Protein AF-A0A4P9W2S2-F1 (afdb_monomer)

Nearest PDB structures (foldseek):
  8b9d-assembly1_6  TM=9.351E-01  e=6.000E-03  Homo sapiens
  9caq-assembly1_6  TM=9.506E-01  e=4.242E-02  Homo sapiens

Foldseek 3Di:
DDDDDDDDDDDDDDDDDDDDDDDDDDDDDDPPPDPDPDPPPPCPPVPPPDDDDDPVVVVLVVVVVVLQQPDADPVPRHSVSVVVVVVCVVVVDDDDDDDLVSVCVVDVVSSVCCVVPVVD

Radius of gyration: 43.25 Å; Cα contacts (8 Å, |Δi|>4): 41; chains: 1; bounding box: 107×44×91 Å

InterPro domains:
  IPR012340 Nucleic acid-binding, OB-fold [SSF50249] (64-119)
  IPR027925 MCM, N-terminal domain [PF14551] (62-120)

Solvent-accessible surface area (backbone atoms only — not comparable to full-atom values): 8474 Å² total; per-residue (Å²): 140,90,84,83,92,79,89,88,88,80,88,79,90,87,91,76,90,82,83,90,78,86,83,88,77,91,80,78,94,74,87,77,75,71,80,72,80,74,81,92,80,83,70,89,79,74,64,79,76,78,78,84,73,60,70,64,60,55,47,52,51,54,53,51,52,50,46,46,68,66,43,58,37,87,89,79,73,40,42,49,56,53,53,50,60,57,51,24,74,80,68,76,52,92,76,86,87,79,62,65,68,61,43,40,75,73,35,57,66,61,40,52,48,48,69,76,51,70,89,116

Sequence (120 aa):
MLSAHSDQPADSDHLRTDGPIPTSDGARRASQAQPRPNPVALNLLDDPVEKVTDTTAEQVRADFEKFLESFVDEETGENYYIAQIKAMREQEVQTIYVDFAHLLAADDLLAETIMNEFYR

Organism: NCBI:txid388810

pLDDT: mean 77.07, std 20.75, range [38.53, 96.88]

Secondary structure (DSSP, 8-state):
---------------------PPP---------PPPPP---SSSS-S-------HHHHHHHHHHHHHHHH---TTT-S-HHHHHHHHHHHHT-------HHHHHHH-HHHHHHHHHSTT-

Mean predicted aligned error: 17.71 Å

Structure (mmCIF, N/CA/C/O backbone):
data_AF-A0A4P9W2S2-F1
#
_entry.id   AF-A0A4P9W2S2-F1
#
loop_
_atom_site.group_PDB
_atom_site.id
_atom_site.type_symbol
_atom_site.label_atom_id
_atom_site.label_alt_id
_atom_site.label_comp_id
_atom_site.label_asym_id
_atom_site.label_entity_id
_atom_site.label_seq_id
_atom_site.pdbx_PDB_ins_code
_atom_site.Cartn_x
_atom_site.Cartn_y
_atom_site.Cartn_z
_atom_site.occupancy
_atom_site.B_iso_or_equiv
_atom_site.auth_seq_id
_atom_site.auth_comp_id
_atom_site.auth_asym_id
_atom_site.auth_atom_id
_atom_site.pdbx_PDB_model_num
AT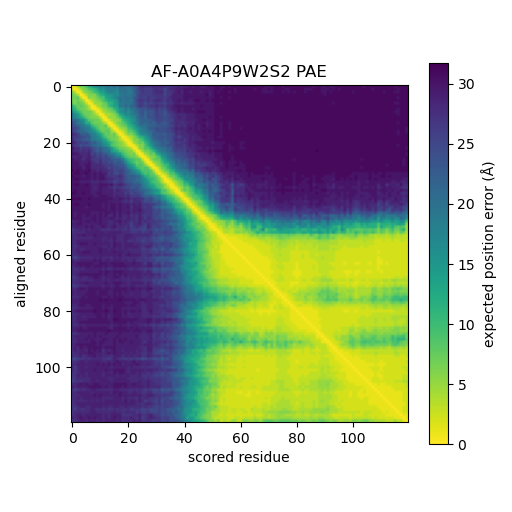OM 1 N N . MET A 1 1 ? 64.423 -36.218 -69.640 1.00 45.38 1 MET A N 1
ATOM 2 C CA . MET A 1 1 ? 65.657 -35.453 -69.928 1.00 45.38 1 MET A CA 1
ATOM 3 C C . MET A 1 1 ? 66.534 -35.492 -68.689 1.00 45.38 1 MET A C 1
ATOM 5 O O . MET A 1 1 ? 65.981 -35.387 -67.603 1.00 45.38 1 MET A O 1
ATOM 9 N N . LEU A 1 2 ? 67.845 -35.695 -68.844 1.00 43.19 2 LEU A N 1
ATOM 10 C CA . LEU A 1 2 ? 68.833 -35.609 -67.760 1.00 43.19 2 LEU A CA 1
ATOM 11 C C . LEU A 1 2 ? 69.579 -34.270 -67.852 1.00 43.19 2 LEU A C 1
ATOM 13 O O .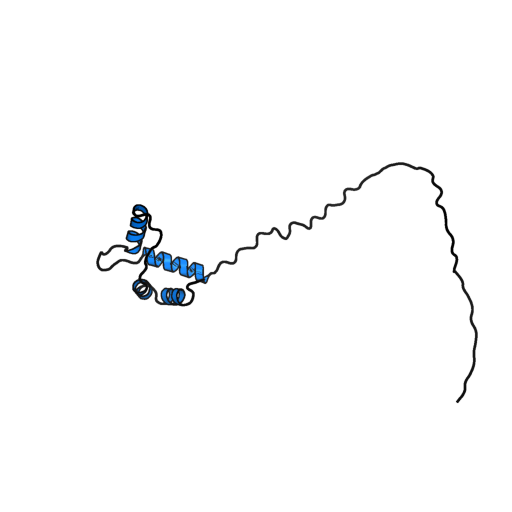 LEU A 1 2 ? 69.976 -33.913 -68.956 1.00 43.19 2 LEU A O 1
ATOM 17 N N . SER A 1 3 ? 69.815 -33.641 -66.696 1.00 45.81 3 SER A N 1
ATOM 18 C CA . SER A 1 3 ? 70.913 -32.715 -66.337 1.00 45.81 3 SER A CA 1
ATOM 19 C C . SER A 1 3 ? 70.890 -32.635 -64.795 1.00 45.81 3 SER A C 1
ATOM 21 O O . SER A 1 3 ? 69.819 -32.353 -64.269 1.00 45.81 3 SER A O 1
ATOM 23 N N . ALA A 1 4 ? 71.873 -32.982 -63.950 1.00 44.78 4 ALA A N 1
ATOM 24 C CA . ALA A 1 4 ? 73.332 -33.186 -64.008 1.00 44.78 4 ALA A CA 1
ATOM 25 C C . ALA A 1 4 ? 74.199 -31.942 -63.669 1.00 44.78 4 ALA A C 1
ATOM 27 O O . ALA A 1 4 ? 74.289 -31.043 -64.496 1.00 44.78 4 ALA A O 1
ATOM 28 N N . HIS A 1 5 ? 74.902 -32.023 -62.515 1.00 45.28 5 HIS A N 1
ATOM 29 C CA . HIS A 1 5 ? 76.087 -31.251 -62.037 1.00 45.28 5 HIS A CA 1
ATOM 30 C C . HIS A 1 5 ? 75.900 -29.734 -61.754 1.00 45.28 5 HIS A C 1
ATOM 32 O O . HIS A 1 5 ? 75.239 -29.051 -62.523 1.00 45.28 5 HIS A O 1
ATOM 38 N N . SER A 1 6 ? 76.394 -29.114 -60.666 1.00 47.28 6 SER A N 1
ATOM 39 C CA . SER A 1 6 ? 77.579 -29.316 -59.785 1.00 47.28 6 SER A CA 1
ATOM 40 C C . SER A 1 6 ? 77.279 -28.833 -58.333 1.00 47.28 6 SER A C 1
ATOM 42 O O . SER A 1 6 ? 76.292 -28.127 -58.146 1.00 47.28 6 SER A O 1
ATOM 44 N N . ASP A 1 7 ? 77.941 -29.261 -57.240 1.00 42.56 7 ASP A N 1
ATOM 45 C CA . ASP A 1 7 ? 79.354 -29.040 -56.806 1.00 42.56 7 ASP A CA 1
ATOM 46 C C . ASP A 1 7 ? 79.712 -27.528 -56.686 1.00 42.56 7 ASP A C 1
ATOM 48 O O . ASP A 1 7 ? 79.473 -26.795 -57.641 1.00 42.56 7 ASP A O 1
ATOM 52 N N . GLN A 1 8 ? 80.243 -26.945 -55.588 1.00 57.34 8 GLN A N 1
ATOM 53 C CA . GLN A 1 8 ? 80.950 -27.445 -54.380 1.00 57.34 8 GLN A CA 1
ATOM 54 C C . GLN A 1 8 ? 80.715 -26.557 -53.110 1.00 57.34 8 GLN A C 1
ATOM 56 O O . GLN A 1 8 ? 80.106 -25.493 -53.226 1.00 57.34 8 GLN A O 1
ATOM 61 N N . PRO A 1 9 ? 81.200 -26.958 -51.905 1.00 56.44 9 PRO A N 1
ATOM 62 C CA . PRO A 1 9 ? 81.017 -26.254 -50.619 1.00 56.44 9 PRO A CA 1
ATOM 63 C C . PRO A 1 9 ? 82.252 -25.452 -50.137 1.00 56.44 9 PRO A C 1
ATOM 65 O O . PRO A 1 9 ? 83.345 -25.634 -50.669 1.00 56.44 9 PRO A O 1
ATOM 68 N N . ALA A 1 10 ? 82.098 -24.669 -49.056 1.00 43.19 10 ALA A N 1
ATOM 69 C CA . ALA A 1 10 ? 83.162 -24.338 -48.089 1.00 43.19 10 ALA A CA 1
ATOM 70 C C . ALA A 1 10 ? 82.579 -23.809 -46.753 1.00 43.19 10 ALA A C 1
ATOM 72 O O . ALA A 1 10 ? 81.577 -23.102 -46.778 1.00 43.19 10 ALA A O 1
ATOM 73 N N . ASP A 1 11 ? 83.221 -24.214 -45.650 1.00 38.53 11 ASP A N 1
ATOM 74 C CA . ASP A 1 11 ? 83.431 -23.616 -44.304 1.00 38.53 11 ASP A CA 1
ATOM 75 C C . ASP A 1 11 ? 82.521 -22.462 -43.779 1.00 38.53 11 ASP A C 1
ATOM 77 O O . ASP A 1 11 ? 82.066 -21.598 -44.517 1.00 38.53 11 ASP A O 1
ATOM 81 N N . SER A 1 12 ? 82.222 -22.330 -42.478 1.00 49.00 12 SER A N 1
ATOM 82 C CA . SER A 1 12 ? 83.007 -22.695 -41.280 1.00 49.00 12 SER A CA 1
ATOM 83 C C . SER A 1 12 ? 82.069 -23.059 -40.107 1.00 49.00 12 SER A C 1
ATOM 85 O O . SER A 1 12 ? 80.999 -22.478 -39.956 1.00 49.00 12 SER A O 1
ATOM 87 N N . ASP A 1 13 ? 82.341 -24.126 -39.354 1.00 43.59 13 ASP A N 1
ATOM 88 C CA . ASP A 1 13 ? 83.044 -24.102 -38.053 1.00 43.59 13 ASP A CA 1
ATOM 89 C C . ASP A 1 13 ? 82.327 -23.311 -36.935 1.00 43.59 13 ASP A C 1
ATOM 91 O O . ASP A 1 13 ? 82.323 -22.084 -36.930 1.00 43.59 13 ASP A O 1
ATOM 95 N N . HIS A 1 14 ? 81.735 -24.042 -35.979 1.00 46.75 14 HIS A N 1
ATOM 96 C CA . HIS A 1 14 ? 82.038 -23.940 -34.538 1.00 46.75 14 HIS A CA 1
ATOM 9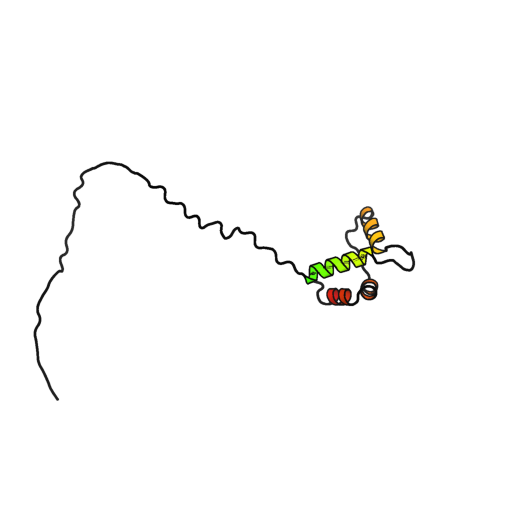7 C C . HIS A 1 14 ? 81.091 -24.821 -33.709 1.00 46.75 14 HIS A C 1
ATOM 99 O O . HIS A 1 14 ? 80.109 -24.365 -33.124 1.00 46.75 14 HIS A O 1
ATOM 105 N N . LEU A 1 15 ? 81.447 -26.104 -33.591 1.00 43.88 15 LEU A N 1
ATOM 106 C CA . LEU A 1 15 ? 81.012 -26.938 -32.472 1.00 43.88 15 LEU A CA 1
ATOM 107 C C . LEU A 1 15 ? 82.209 -27.121 -31.532 1.00 43.88 15 LEU A C 1
ATOM 109 O O . LEU A 1 15 ? 83.090 -27.940 -31.793 1.00 43.88 15 LEU A O 1
ATOM 113 N N . ARG A 1 16 ? 82.256 -26.354 -30.438 1.00 42.59 16 ARG A N 1
ATOM 114 C CA . ARG A 1 16 ? 83.152 -26.639 -29.310 1.00 42.59 16 ARG A CA 1
ATOM 115 C C . ARG A 1 16 ? 82.400 -26.596 -27.990 1.00 42.59 16 ARG A C 1
ATOM 117 O O . ARG A 1 16 ? 82.034 -25.543 -27.478 1.00 42.59 16 ARG A O 1
ATOM 124 N N . THR A 1 17 ? 82.193 -27.795 -27.467 1.00 51.00 17 THR A N 1
ATOM 125 C CA . THR A 1 17 ? 82.060 -28.075 -26.042 1.00 51.00 17 THR A CA 1
ATOM 126 C C . THR A 1 17 ? 83.296 -27.570 -25.300 1.00 51.00 17 THR A C 1
ATOM 128 O O . THR A 1 17 ? 84.397 -27.731 -25.817 1.00 51.00 17 THR A O 1
ATOM 131 N N . ASP A 1 18 ? 83.110 -26.971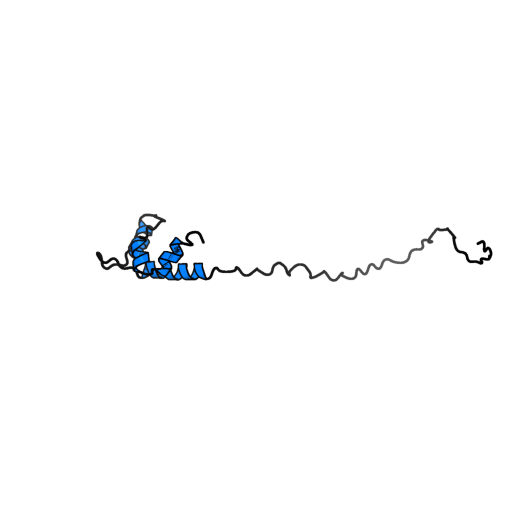 -24.122 1.00 39.81 18 ASP A N 1
ATOM 132 C CA . ASP A 1 18 ? 83.814 -27.309 -22.869 1.00 39.81 18 ASP A CA 1
ATOM 133 C C . ASP A 1 18 ? 83.598 -26.211 -21.807 1.00 39.81 18 ASP A C 1
ATOM 135 O O . ASP A 1 18 ? 83.878 -25.033 -22.019 1.00 39.81 18 ASP A O 1
ATOM 139 N N . GLY A 1 19 ? 83.114 -26.617 -20.632 1.00 46.03 19 GLY A N 1
ATOM 140 C CA . GLY A 1 19 ? 83.437 -25.961 -19.354 1.00 46.03 19 GLY A CA 1
ATOM 141 C C . GLY A 1 19 ? 84.364 -26.888 -18.546 1.00 46.03 19 GLY A C 1
ATOM 142 O O . GLY A 1 19 ? 84.739 -27.932 -19.080 1.00 46.03 19 GLY A O 1
ATOM 143 N N . PRO A 1 20 ? 84.680 -26.625 -17.257 1.00 48.94 20 PRO A N 1
ATOM 144 C CA . PRO A 1 20 ? 84.306 -25.506 -16.376 1.00 48.94 20 PRO A CA 1
ATOM 145 C C . PRO A 1 20 ? 85.586 -24.678 -16.019 1.00 48.94 20 PRO A C 1
ATOM 147 O O . PRO A 1 20 ? 86.503 -24.662 -16.829 1.00 48.94 20 PRO A O 1
ATOM 150 N N . ILE A 1 21 ? 85.798 -23.920 -14.928 1.00 49.94 21 ILE A N 1
ATOM 151 C CA . ILE A 1 21 ? 85.116 -23.634 -13.645 1.00 49.94 21 ILE A CA 1
ATOM 152 C C . ILE A 1 21 ? 85.342 -22.133 -13.324 1.00 49.94 21 ILE A C 1
ATOM 154 O O . ILE A 1 21 ? 86.452 -21.652 -13.557 1.00 49.94 21 ILE A O 1
ATOM 158 N N . PRO A 1 22 ? 84.381 -21.379 -12.749 1.00 50.72 22 PRO A N 1
ATOM 159 C CA . PRO A 1 22 ? 84.668 -20.050 -12.205 1.00 50.72 22 PRO A CA 1
ATOM 160 C C . PRO A 1 22 ? 85.505 -20.138 -10.916 1.00 50.72 22 PRO A C 1
ATOM 162 O O . PRO A 1 22 ? 85.072 -20.724 -9.923 1.00 50.72 22 PRO A O 1
ATOM 165 N N . THR A 1 23 ? 86.690 -19.525 -10.911 1.00 52.72 23 THR A N 1
ATOM 166 C CA . THR A 1 23 ? 87.540 -19.430 -9.715 1.00 52.72 23 THR A CA 1
ATOM 167 C C . THR A 1 23 ? 86.859 -18.594 -8.636 1.00 52.72 23 THR A C 1
ATOM 169 O O . THR A 1 23 ? 86.510 -17.434 -8.851 1.00 52.72 23 THR A O 1
ATOM 172 N N . SER A 1 24 ? 86.697 -19.178 -7.454 1.00 54.19 24 SER A N 1
ATOM 173 C CA . SER A 1 24 ? 86.221 -18.489 -6.261 1.00 54.19 24 SER A CA 1
ATOM 174 C C . SER A 1 24 ? 87.293 -17.553 -5.699 1.00 54.19 24 SER A C 1
ATOM 176 O O . SER A 1 24 ? 88.315 -18.037 -5.216 1.00 54.19 24 SER A O 1
ATOM 178 N N . ASP A 1 25 ? 87.020 -16.250 -5.653 1.00 47.69 25 ASP A N 1
ATOM 179 C CA . ASP A 1 25 ? 87.634 -15.371 -4.654 1.00 47.69 25 ASP A CA 1
ATOM 180 C C . ASP A 1 25 ? 86.616 -14.349 -4.122 1.00 47.69 25 ASP A C 1
ATOM 182 O O . ASP A 1 25 ? 85.689 -13.925 -4.817 1.00 47.69 25 ASP A O 1
ATOM 186 N N . GLY A 1 26 ? 86.717 -14.041 -2.832 1.00 50.66 26 GLY A N 1
ATOM 187 C CA . GLY A 1 26 ? 85.645 -13.433 -2.056 1.00 50.66 26 GLY A CA 1
ATOM 188 C C . GLY A 1 26 ? 85.729 -11.912 -1.988 1.00 50.66 26 GLY A C 1
ATOM 189 O O . GLY A 1 26 ? 86.614 -11.362 -1.337 1.00 50.66 26 GLY A O 1
ATOM 190 N N . ALA A 1 27 ? 84.721 -11.215 -2.522 1.00 43.44 27 ALA A N 1
ATOM 191 C CA . ALA A 1 27 ? 84.566 -9.779 -2.303 1.00 43.44 27 ALA A CA 1
ATOM 192 C C . ALA A 1 27 ? 83.125 -9.362 -1.954 1.00 43.44 27 ALA A C 1
ATOM 194 O O . ALA A 1 27 ? 82.313 -9.036 -2.810 1.00 43.44 27 ALA A O 1
ATOM 195 N N . ARG A 1 28 ? 82.899 -9.236 -0.640 1.00 46.88 28 ARG A N 1
ATOM 196 C CA . ARG A 1 28 ? 82.084 -8.183 -0.001 1.00 46.88 28 ARG A CA 1
ATOM 197 C C . ARG A 1 28 ? 80.564 -8.209 -0.226 1.00 46.88 28 ARG A C 1
ATOM 199 O O . ARG A 1 28 ? 80.010 -7.621 -1.147 1.00 46.88 28 ARG A O 1
ATOM 206 N N . ARG A 1 29 ? 79.893 -8.717 0.815 1.00 48.69 29 ARG A N 1
ATOM 207 C CA . ARG A 1 29 ? 78.563 -8.276 1.262 1.00 48.69 29 ARG A CA 1
ATOM 208 C C . ARG A 1 29 ? 78.380 -6.755 1.113 1.00 48.69 29 ARG A C 1
ATOM 210 O O . ARG A 1 29 ? 78.985 -5.990 1.859 1.00 48.69 29 ARG A O 1
ATOM 217 N N . ALA A 1 30 ? 77.441 -6.357 0.266 1.00 49.12 30 ALA A N 1
ATOM 218 C CA . ALA A 1 30 ? 76.686 -5.116 0.401 1.00 49.12 30 ALA A CA 1
ATOM 219 C C . ALA A 1 30 ? 75.291 -5.347 -0.193 1.00 49.12 30 ALA A C 1
ATOM 221 O O . ALA A 1 30 ? 74.991 -4.940 -1.311 1.00 49.12 30 ALA A O 1
ATOM 222 N N . SER A 1 31 ? 74.438 -6.060 0.545 1.00 54.19 31 SER A N 1
ATOM 223 C CA . SER A 1 31 ? 73.041 -6.283 0.171 1.00 54.19 31 SER A CA 1
ATOM 224 C C . SER A 1 31 ? 72.230 -4.995 0.343 1.00 54.19 31 SER A C 1
ATOM 226 O O . SER A 1 31 ? 71.438 -4.872 1.277 1.00 54.19 31 SER A O 1
ATOM 228 N N . GLN A 1 32 ? 72.421 -4.032 -0.564 1.00 59.75 32 GLN A N 1
ATOM 229 C CA . GLN A 1 32 ? 71.424 -2.997 -0.818 1.00 59.75 32 GLN A CA 1
ATOM 230 C C . GLN A 1 32 ? 70.231 -3.662 -1.503 1.00 59.75 32 GLN A C 1
ATOM 232 O O . GLN A 1 32 ? 70.130 -3.716 -2.727 1.00 59.75 32 GLN A O 1
ATOM 237 N N . ALA A 1 33 ? 69.325 -4.200 -0.690 1.00 57.00 33 ALA A N 1
ATOM 238 C CA . ALA A 1 33 ? 67.992 -4.534 -1.146 1.00 57.00 33 ALA A CA 1
ATOM 239 C C . ALA A 1 33 ? 67.289 -3.220 -1.515 1.00 57.00 33 ALA A C 1
ATOM 241 O O . ALA A 1 33 ? 66.774 -2.522 -0.642 1.00 57.00 33 ALA A O 1
ATOM 242 N N . GLN A 1 34 ? 67.295 -2.866 -2.803 1.00 64.19 34 GLN A N 1
ATOM 243 C CA . GLN A 1 34 ? 66.386 -1.841 -3.307 1.00 64.19 34 GLN A CA 1
ATOM 244 C C . GLN A 1 34 ? 64.957 -2.2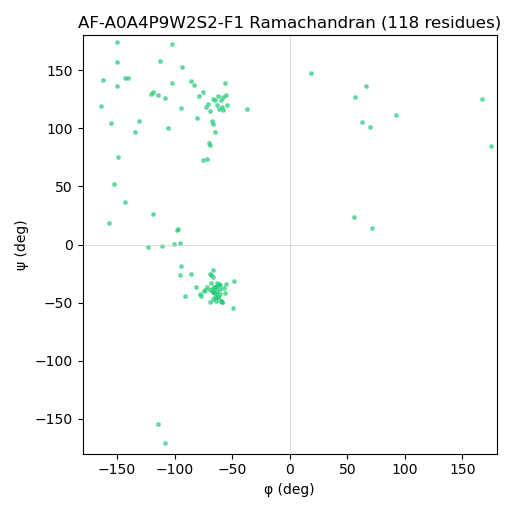65 -2.933 1.00 64.19 34 GLN A C 1
ATOM 246 O O . GLN A 1 34 ? 64.586 -3.413 -3.212 1.00 64.19 34 GLN A O 1
ATOM 251 N N . PRO A 1 35 ? 64.153 -1.390 -2.301 1.00 59.91 35 PRO A N 1
ATOM 252 C CA . PRO A 1 35 ? 62.755 -1.692 -2.057 1.00 59.91 35 PRO A CA 1
ATOM 253 C C . PRO A 1 35 ? 62.095 -1.945 -3.408 1.00 59.91 35 PRO A C 1
ATOM 255 O O . PRO A 1 35 ? 62.084 -1.065 -4.270 1.00 59.91 35 PRO A O 1
ATOM 258 N N . ARG A 1 36 ? 61.565 -3.154 -3.613 1.00 66.12 36 ARG A N 1
ATOM 259 C CA . ARG A 1 36 ? 60.701 -3.406 -4.768 1.00 66.12 36 ARG A CA 1
ATOM 260 C C . ARG A 1 36 ? 59.514 -2.448 -4.626 1.00 66.12 36 ARG A C 1
ATOM 262 O O . ARG A 1 36 ? 58.886 -2.488 -3.566 1.00 66.12 36 ARG A O 1
ATOM 269 N N . PRO A 1 37 ? 59.202 -1.592 -5.617 1.00 63.22 37 PRO A N 1
ATOM 270 C CA . PRO A 1 37 ? 57.968 -0.825 -5.573 1.00 63.22 37 PRO A CA 1
ATOM 271 C C . PRO A 1 37 ? 56.822 -1.833 -5.493 1.00 63.22 37 PRO A C 1
ATOM 273 O O . PRO A 1 37 ? 56.670 -2.686 -6.368 1.00 63.22 37 PRO A O 1
ATOM 276 N N . ASN A 1 38 ? 56.093 -1.795 -4.380 1.00 66.62 38 ASN A N 1
ATOM 277 C CA . ASN A 1 38 ? 55.015 -2.735 -4.115 1.00 66.62 38 ASN A CA 1
ATOM 278 C C . ASN A 1 38 ? 53.949 -2.531 -5.209 1.00 66.62 38 ASN A C 1
ATOM 280 O O . ASN A 1 38 ? 53.572 -1.378 -5.435 1.00 66.62 38 ASN A O 1
ATOM 284 N N . PRO A 1 39 ? 53.494 -3.574 -5.928 1.00 57.69 39 PRO A N 1
ATOM 285 C CA . PRO A 1 39 ? 52.552 -3.388 -7.022 1.00 57.69 39 PRO A CA 1
ATOM 286 C C . PRO A 1 39 ? 51.208 -2.907 -6.467 1.00 57.69 39 PRO A C 1
ATOM 288 O O . PRO A 1 39 ? 50.433 -3.687 -5.916 1.00 57.69 39 PRO A O 1
ATOM 291 N N . VAL A 1 40 ? 50.926 -1.611 -6.624 1.00 60.88 40 VAL A N 1
ATOM 292 C CA . VAL A 1 40 ? 49.624 -1.002 -6.315 1.00 60.88 40 VAL A CA 1
ATOM 293 C C . VAL A 1 40 ? 48.642 -1.394 -7.422 1.00 60.88 40 VAL A C 1
ATOM 295 O O . VAL A 1 40 ? 48.328 -0.614 -8.313 1.00 60.88 40 VAL A O 1
ATOM 298 N N . ALA A 1 41 ? 48.232 -2.660 -7.401 1.00 62.34 41 ALA A N 1
ATOM 299 C CA . ALA A 1 41 ? 47.367 -3.284 -8.400 1.00 62.34 41 ALA A CA 1
ATOM 300 C C . ALA A 1 41 ? 46.389 -4.277 -7.746 1.00 62.34 41 ALA A C 1
ATOM 302 O O . ALA A 1 41 ? 46.122 -5.348 -8.285 1.00 62.34 41 ALA A O 1
ATOM 303 N N . LEU A 1 42 ? 45.906 -3.950 -6.541 1.00 58.84 42 LEU A N 1
ATOM 304 C CA . LEU A 1 42 ? 45.006 -4.817 -5.776 1.00 58.84 42 LEU A CA 1
ATOM 305 C C . LEU A 1 42 ? 44.103 -4.010 -4.826 1.00 58.84 42 LEU A C 1
ATOM 307 O O . LEU A 1 42 ? 44.099 -4.247 -3.629 1.00 58.84 42 LEU A O 1
ATOM 311 N N . ASN A 1 43 ? 43.416 -3.001 -5.378 1.00 57.78 43 ASN A N 1
ATOM 312 C CA . ASN A 1 43 ? 42.317 -2.260 -4.729 1.00 57.78 43 ASN A CA 1
ATOM 313 C C . ASN A 1 43 ? 41.363 -1.584 -5.750 1.00 57.78 43 ASN A C 1
ATOM 315 O O . ASN A 1 43 ? 40.628 -0.675 -5.395 1.00 57.78 43 ASN A O 1
ATOM 319 N N . LEU A 1 44 ? 41.370 -2.013 -7.024 1.00 57.53 44 LEU A N 1
ATOM 320 C CA . LEU A 1 44 ? 40.457 -1.522 -8.083 1.00 57.53 44 LEU A CA 1
ATOM 321 C C . LEU A 1 44 ? 39.236 -2.452 -8.275 1.00 57.53 44 LEU A C 1
ATOM 323 O O . LEU A 1 44 ? 38.557 -2.406 -9.292 1.00 57.53 44 LEU A O 1
ATOM 327 N N . LEU A 1 45 ? 39.016 -3.376 -7.333 1.00 62.81 45 LEU A N 1
ATOM 328 C CA . LEU A 1 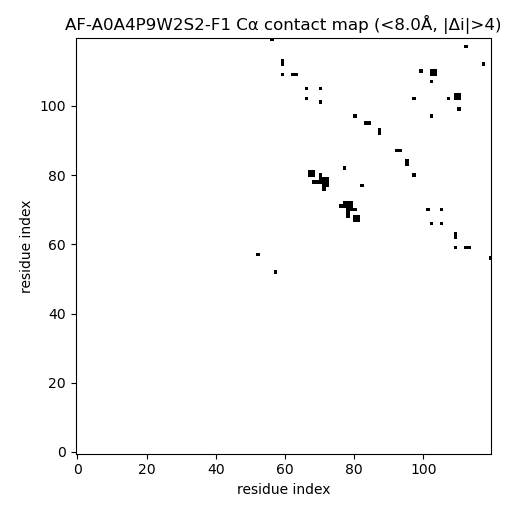45 ? 37.876 -4.303 -7.320 1.00 62.81 45 LEU A CA 1
ATOM 329 C C . LEU A 1 45 ? 37.041 -4.196 -6.030 1.00 62.81 45 LEU A C 1
ATOM 331 O O . LEU A 1 45 ? 36.022 -4.867 -5.925 1.00 62.81 45 LEU A O 1
ATOM 335 N N . ASP A 1 46 ? 37.462 -3.346 -5.086 1.00 63.41 46 ASP A N 1
ATOM 336 C CA . ASP A 1 46 ? 36.721 -2.996 -3.863 1.00 63.41 46 ASP A CA 1
ATOM 337 C C . ASP A 1 46 ? 35.944 -1.671 -4.020 1.00 63.41 46 ASP A C 1
ATOM 339 O O . ASP A 1 46 ? 35.437 -1.121 -3.041 1.00 63.41 46 ASP A O 1
ATOM 343 N N . ASP A 1 47 ? 35.818 -1.156 -5.250 1.00 73.00 47 ASP A N 1
ATOM 344 C CA . ASP A 1 47 ? 34.836 -0.113 -5.548 1.00 73.00 47 ASP A CA 1
ATOM 345 C C . ASP A 1 47 ? 33.430 -0.695 -5.301 1.00 73.00 47 ASP A C 1
ATOM 347 O O . ASP A 1 47 ? 33.065 -1.702 -5.924 1.00 73.00 47 ASP A O 1
ATOM 351 N N . PRO A 1 48 ? 32.625 -0.117 -4.389 1.00 75.75 48 PRO A N 1
ATOM 352 C CA . PRO A 1 48 ? 31.312 -0.653 -4.072 1.00 75.75 48 PRO A CA 1
ATOM 353 C C . PRO A 1 48 ? 30.397 -0.483 -5.284 1.00 75.75 48 PRO A C 1
ATOM 355 O O . PRO A 1 48 ? 29.955 0.624 -5.586 1.00 75.75 48 PRO A O 1
ATOM 358 N N . VAL A 1 49 ? 30.110 -1.592 -5.972 1.00 78.38 49 VAL A N 1
ATOM 359 C CA . VAL A 1 49 ? 29.196 -1.614 -7.120 1.00 78.38 49 VAL A CA 1
ATOM 360 C C . VAL A 1 49 ? 27.861 -1.004 -6.702 1.00 78.38 49 VAL A C 1
ATOM 362 O O . VAL A 1 49 ? 27.203 -1.503 -5.784 1.00 78.38 49 VAL A O 1
ATOM 365 N N . GLU A 1 50 ? 27.470 0.080 -7.374 1.00 79.25 50 GLU A N 1
ATOM 366 C CA . GLU A 1 50 ? 26.197 0.743 -7.116 1.00 79.25 50 GLU A CA 1
ATOM 367 C C . GLU A 1 50 ? 25.053 -0.254 -7.314 1.00 79.25 50 GLU A C 1
ATOM 369 O O . GLU A 1 50 ? 24.945 -0.932 -8.340 1.00 79.25 50 GLU A O 1
ATOM 374 N N . LYS A 1 51 ? 24.197 -0.374 -6.296 1.00 81.25 51 LYS A N 1
ATOM 375 C CA . LYS A 1 51 ? 23.025 -1.241 -6.369 1.00 81.25 51 LYS A CA 1
ATOM 376 C C . LYS A 1 51 ? 22.045 -0.631 -7.359 1.00 81.25 51 LYS A C 1
ATOM 378 O O . LYS A 1 51 ? 21.495 0.434 -7.092 1.00 81.25 51 LYS A O 1
ATOM 383 N N . VAL A 1 52 ? 21.811 -1.324 -8.470 1.00 88.44 52 VAL A N 1
ATOM 384 C CA . VAL A 1 52 ? 20.747 -0.968 -9.412 1.00 88.44 52 VAL A CA 1
ATOM 385 C C . VAL A 1 52 ? 19.416 -1.058 -8.671 1.00 88.44 52 VAL A C 1
ATOM 387 O O . VAL A 1 52 ? 19.044 -2.130 -8.194 1.00 88.44 52 VAL A O 1
ATOM 390 N N . THR A 1 53 ? 18.727 0.072 -8.539 1.00 85.19 53 THR A N 1
ATOM 391 C CA . THR A 1 53 ? 17.384 0.139 -7.964 1.00 85.19 53 THR A CA 1
ATOM 392 C C . THR A 1 53 ? 16.344 -0.132 -9.041 1.00 85.19 53 THR A C 1
ATOM 394 O O . THR A 1 53 ? 16.475 0.314 -10.184 1.00 85.19 53 THR A O 1
ATOM 397 N N . ASP A 1 54 ? 15.294 -0.864 -8.679 1.00 91.44 54 ASP A N 1
ATOM 398 C CA . ASP A 1 54 ? 14.164 -1.077 -9.571 1.00 91.44 54 ASP A CA 1
ATOM 399 C C . ASP A 1 54 ? 13.235 0.143 -9.521 1.00 91.44 54 ASP A C 1
ATOM 401 O O . ASP A 1 54 ? 12.557 0.403 -8.526 1.00 91.44 54 ASP A O 1
ATOM 405 N N . THR A 1 55 ? 13.220 0.919 -10.604 1.00 91.88 55 THR A N 1
ATOM 406 C CA . THR A 1 55 ? 12.445 2.162 -10.680 1.00 91.88 55 THR A CA 1
ATOM 407 C C . THR A 1 55 ? 10.936 1.937 -10.705 1.00 91.88 55 THR A C 1
ATOM 409 O O . THR A 1 55 ? 10.199 2.826 -10.286 1.00 91.88 55 THR A O 1
ATOM 412 N N . THR A 1 56 ? 10.454 0.776 -11.164 1.00 90.94 56 THR A N 1
ATOM 413 C CA . THR A 1 56 ? 9.021 0.448 -11.114 1.00 90.94 56 THR A CA 1
ATOM 414 C C . THR A 1 56 ? 8.624 0.039 -9.703 1.00 90.94 56 THR A C 1
ATOM 416 O O . THR A 1 56 ? 7.617 0.526 -9.205 1.00 90.94 56 THR A O 1
ATOM 419 N N . ALA A 1 57 ? 9.423 -0.803 -9.041 1.00 92.56 57 ALA A N 1
ATOM 420 C CA . ALA A 1 57 ? 9.143 -1.243 -7.676 1.00 92.56 57 ALA A CA 1
ATOM 421 C C . ALA A 1 57 ? 9.159 -0.066 -6.686 1.00 92.56 57 ALA A C 1
ATOM 423 O O . ALA A 1 57 ? 8.281 0.026 -5.833 1.00 92.56 57 ALA A O 1
ATOM 424 N N . GLU A 1 58 ? 10.090 0.885 -6.834 1.00 95.38 58 GLU A N 1
ATOM 425 C CA . GLU A 1 58 ? 10.102 2.111 -6.020 1.00 95.38 58 GLU A CA 1
ATOM 426 C C . GLU A 1 58 ? 8.869 2.999 -6.258 1.00 95.38 58 GLU A C 1
ATOM 428 O O . GLU A 1 58 ? 8.350 3.587 -5.308 1.00 95.38 58 GLU A O 1
ATOM 433 N N . GLN A 1 59 ? 8.366 3.072 -7.496 1.00 94.62 59 GLN A N 1
ATOM 434 C CA . GLN A 1 59 ? 7.143 3.816 -7.810 1.00 94.62 59 GLN A CA 1
ATOM 435 C C . GLN A 1 59 ? 5.906 3.128 -7.208 1.00 94.62 59 GLN A C 1
ATOM 437 O O . GLN A 1 59 ? 5.159 3.763 -6.467 1.00 94.62 59 GLN A O 1
ATOM 442 N N . VAL A 1 60 ? 5.750 1.815 -7.422 1.00 95.81 60 VAL A N 1
ATOM 443 C CA . VAL A 1 60 ? 4.675 0.997 -6.825 1.00 95.81 60 VAL A CA 1
ATOM 444 C C . VAL A 1 60 ? 4.694 1.091 -5.299 1.00 95.81 60 VAL A C 1
ATOM 446 O O . VAL A 1 60 ? 3.640 1.243 -4.687 1.00 95.81 60 VAL A O 1
ATOM 449 N N . ARG A 1 61 ? 5.880 1.066 -4.673 1.00 95.38 61 ARG A N 1
ATOM 450 C CA . ARG A 1 61 ? 6.039 1.256 -3.225 1.00 95.38 61 ARG A CA 1
ATOM 451 C C . ARG A 1 61 ? 5.479 2.605 -2.774 1.00 95.38 61 ARG A C 1
ATOM 453 O O . ARG A 1 61 ? 4.709 2.639 -1.820 1.00 95.38 61 ARG A O 1
ATOM 460 N N . ALA A 1 62 ? 5.852 3.693 -3.448 1.00 96.81 62 ALA A N 1
ATOM 461 C CA . ALA A 1 62 ? 5.410 5.042 -3.098 1.00 96.81 62 ALA A CA 1
ATOM 462 C C . AL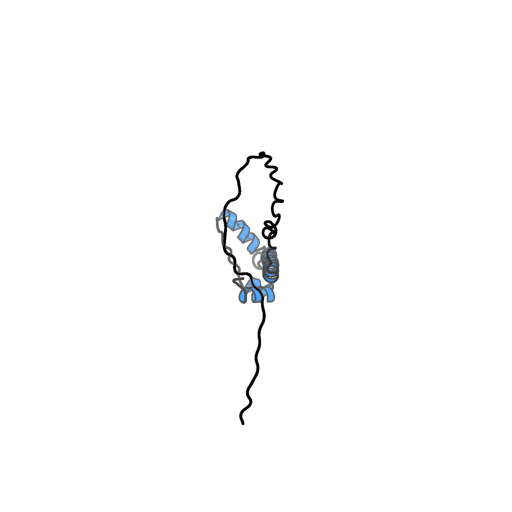A A 1 62 ? 3.896 5.241 -3.304 1.00 96.81 62 ALA A C 1
ATOM 464 O O . ALA A 1 62 ? 3.231 5.839 -2.456 1.00 96.81 62 ALA A O 1
ATOM 465 N N . ASP A 1 63 ? 3.340 4.716 -4.397 1.00 96.62 63 ASP A N 1
ATOM 466 C CA . ASP A 1 63 ? 1.910 4.834 -4.696 1.00 96.62 63 ASP A CA 1
ATOM 467 C C . ASP A 1 63 ? 1.057 3.954 -3.765 1.00 96.62 63 ASP A C 1
ATOM 469 O O . ASP A 1 63 ? 0.006 4.395 -3.295 1.00 96.62 63 ASP A O 1
ATOM 473 N N . PHE A 1 64 ? 1.535 2.759 -3.402 1.00 96.75 64 PHE A N 1
ATOM 474 C CA . PHE A 1 64 ? 0.870 1.888 -2.427 1.00 96.75 64 PHE A CA 1
ATOM 475 C C . PHE A 1 64 ? 0.925 2.445 -0.995 1.00 96.75 64 PHE A C 1
ATOM 477 O O . PHE A 1 64 ? -0.070 2.390 -0.274 1.00 96.75 64 PHE A O 1
ATOM 484 N N . GLU A 1 65 ? 2.051 3.041 -0.586 1.00 96.81 65 GLU A N 1
ATOM 485 C CA . GLU A 1 65 ? 2.186 3.758 0.692 1.00 96.81 65 GLU A CA 1
ATOM 486 C C . GLU A 1 65 ? 1.167 4.907 0.775 1.00 96.81 65 GLU A C 1
ATOM 488 O O . GLU A 1 65 ? 0.366 4.975 1.709 1.00 96.81 65 GLU A O 1
ATOM 493 N N . LYS A 1 66 ? 1.095 5.732 -0.276 1.00 96.88 66 LYS A N 1
ATOM 494 C CA . LYS A 1 66 ? 0.109 6.811 -0.415 1.00 96.88 66 LYS A CA 1
ATOM 495 C C . LYS A 1 66 ? -1.340 6.300 -0.407 1.00 96.88 66 LYS A C 1
ATOM 497 O O . LYS A 1 66 ? -2.204 6.957 0.176 1.00 96.88 66 LYS A O 1
ATOM 502 N N . PHE A 1 67 ? -1.634 5.155 -1.027 1.00 96.69 67 PHE A N 1
ATOM 503 C CA . PHE A 1 67 ? -2.957 4.519 -0.964 1.00 96.69 67 PHE A CA 1
ATOM 504 C C . PHE A 1 67 ? -3.352 4.169 0.482 1.00 96.69 67 PHE A C 1
ATOM 506 O O . PHE A 1 67 ? -4.432 4.559 0.927 1.00 96.69 67 PHE A O 1
ATOM 513 N N . LEU A 1 68 ? -2.466 3.518 1.247 1.00 96.31 68 LEU A N 1
ATOM 514 C CA . LEU A 1 68 ? -2.727 3.170 2.652 1.00 96.31 68 LEU A CA 1
ATOM 515 C C . LEU A 1 68 ? -2.950 4.406 3.543 1.00 96.31 68 LEU A C 1
ATOM 517 O O . LEU A 1 68 ? -3.749 4.345 4.478 1.00 96.31 68 LEU A O 1
ATOM 521 N N . GLU A 1 69 ? -2.271 5.521 3.261 1.00 95.56 69 GLU A N 1
ATOM 522 C CA . GLU A 1 69 ? -2.461 6.785 3.985 1.00 95.56 69 GLU A CA 1
ATOM 523 C C . GLU A 1 69 ? -3.770 7.504 3.635 1.00 95.56 69 GLU A C 1
ATOM 525 O O . GLU A 1 69 ? -4.397 8.095 4.517 1.00 95.56 69 GLU A O 1
ATOM 530 N N . SER A 1 70 ? -4.171 7.482 2.361 1.00 94.25 70 SER A N 1
ATOM 531 C CA . SER A 1 70 ? -5.271 8.298 1.821 1.00 94.25 70 SER A CA 1
ATOM 532 C C . SER A 1 70 ? -6.633 7.608 1.779 1.00 94.25 70 SER A C 1
ATOM 534 O O . SER A 1 70 ? -7.645 8.306 1.699 1.00 94.25 70 SER A O 1
ATOM 536 N N . PHE A 1 71 ? -6.686 6.277 1.852 1.00 96.12 71 PHE A N 1
ATOM 537 C CA . PHE A 1 71 ? -7.949 5.545 1.862 1.00 96.12 71 PHE A CA 1
ATOM 538 C C . PHE A 1 71 ? -8.751 5.823 3.144 1.00 96.12 71 PHE A C 1
ATOM 540 O O . PHE A 1 71 ? -8.269 5.619 4.263 1.00 96.12 71 PHE A O 1
ATOM 547 N N . VAL A 1 72 ? -9.999 6.255 2.961 1.00 94.69 72 VAL A N 1
ATOM 548 C CA . VAL A 1 72 ? -10.986 6.514 4.015 1.00 94.69 72 VAL A CA 1
ATOM 549 C C . VAL A 1 72 ? -12.171 5.586 3.782 1.00 94.69 72 VAL A C 1
ATOM 551 O O . VAL A 1 72 ? -12.667 5.499 2.662 1.00 94.69 72 VAL A O 1
ATOM 554 N N . ASP A 1 73 ? -12.614 4.898 4.829 1.00 92.06 73 ASP A N 1
ATOM 555 C CA . ASP A 1 73 ? -13.806 4.051 4.775 1.00 92.06 73 ASP A CA 1
ATOM 556 C C . ASP A 1 73 ? -15.078 4.919 4.785 1.00 92.06 73 ASP A C 1
ATOM 558 O O . ASP A 1 73 ? -15.216 5.827 5.606 1.00 92.06 73 ASP A O 1
ATOM 562 N N . GLU A 1 74 ? -16.006 4.647 3.864 1.00 89.56 74 GLU A N 1
ATOM 563 C CA . GLU A 1 74 ? -17.259 5.397 3.712 1.00 89.56 74 GLU A CA 1
ATOM 564 C C . GLU A 1 74 ? -18.233 5.185 4.884 1.00 89.56 74 GLU A C 1
ATOM 566 O O . GLU A 1 74 ? -19.045 6.070 5.162 1.00 89.56 74 GLU A O 1
ATOM 571 N N . GLU A 1 75 ? -18.162 4.046 5.587 1.00 89.31 75 GLU A N 1
ATOM 572 C CA . GLU A 1 75 ? -19.051 3.745 6.717 1.00 89.31 75 GLU A CA 1
ATOM 573 C C . GLU A 1 75 ? -18.631 4.481 7.998 1.00 89.31 75 GLU A C 1
ATOM 575 O O . GLU A 1 75 ? -19.481 5.007 8.723 1.00 89.31 75 GLU A O 1
ATOM 580 N N . THR A 1 76 ? -17.325 4.530 8.285 1.00 88.50 76 THR A N 1
ATOM 581 C CA . THR A 1 76 ? -16.779 5.175 9.495 1.00 88.50 76 THR A CA 1
ATOM 582 C C . THR A 1 76 ? -16.324 6.619 9.283 1.00 88.50 76 THR A C 1
ATOM 584 O O . THR A 1 76 ? -16.319 7.400 10.235 1.00 88.50 76 THR A O 1
ATOM 587 N N . GLY A 1 77 ? -15.949 6.999 8.058 1.00 90.31 77 GLY A N 1
ATOM 588 C CA . GLY A 1 77 ? -15.318 8.285 7.755 1.00 90.31 77 GLY A CA 1
ATOM 589 C C . GLY A 1 77 ? -13.870 8.403 8.249 1.00 90.31 77 GLY A C 1
ATOM 590 O O . GLY A 1 77 ? -13.338 9.513 8.301 1.00 90.31 77 GLY A O 1
ATOM 591 N N . GLU A 1 78 ? -13.228 7.289 8.622 1.00 90.81 78 GLU A N 1
ATOM 592 C CA . GLU A 1 78 ? -11.862 7.246 9.158 1.00 90.81 78 GLU A CA 1
ATOM 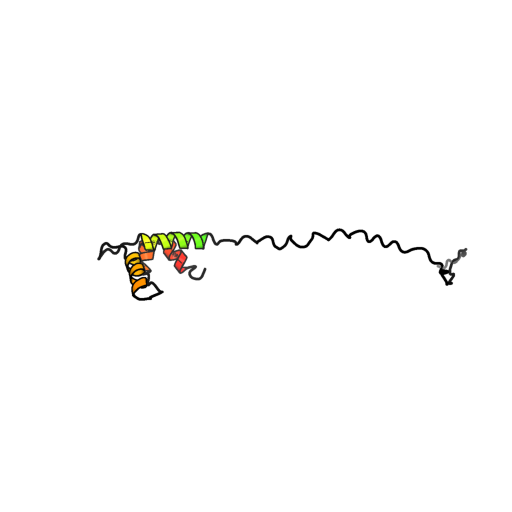593 C C . GLU A 1 78 ? -10.868 6.557 8.201 1.00 90.81 78 GLU A C 1
ATOM 595 O O . GLU A 1 78 ? -11.238 5.747 7.348 1.00 90.81 78 GLU A O 1
ATOM 600 N N . ASN A 1 79 ? -9.571 6.855 8.352 1.00 93.44 79 ASN A N 1
ATOM 601 C CA . ASN A 1 79 ? -8.495 6.222 7.580 1.00 93.44 79 ASN A CA 1
ATOM 602 C C . ASN A 1 79 ? -8.320 4.750 8.004 1.00 93.44 79 ASN A C 1
ATOM 604 O O . ASN A 1 79 ? -7.511 4.434 8.884 1.00 93.44 79 ASN A O 1
ATOM 608 N N . TYR A 1 80 ? -9.081 3.857 7.372 1.00 95.06 80 TYR A N 1
ATOM 609 C CA . TYR A 1 80 ? -9.238 2.444 7.731 1.00 95.06 80 TYR A CA 1
ATOM 610 C C . TYR A 1 80 ? -7.905 1.707 7.958 1.00 95.06 80 TYR A C 1
ATOM 612 O O . TYR A 1 80 ? -7.657 1.171 9.042 1.00 95.06 80 TYR A O 1
ATOM 620 N N . TYR A 1 81 ? -6.997 1.736 6.976 1.00 95.75 81 TYR A N 1
ATOM 621 C CA . TYR A 1 81 ? -5.714 1.029 7.075 1.00 95.75 81 TYR A CA 1
ATOM 622 C C . TYR A 1 81 ? -4.783 1.645 8.129 1.00 95.75 81 TYR A C 1
ATOM 624 O O . TYR A 1 81 ? -4.079 0.923 8.833 1.00 95.75 81 TYR A O 1
ATOM 632 N N . ILE A 1 82 ? -4.829 2.966 8.327 1.00 95.31 82 ILE A N 1
ATOM 633 C CA . ILE A 1 82 ? -4.071 3.645 9.387 1.00 95.31 82 ILE A CA 1
ATOM 634 C C . ILE A 1 82 ? -4.592 3.263 10.780 1.00 95.31 82 ILE A C 1
ATOM 636 O O . ILE A 1 82 ? -3.795 3.094 11.707 1.00 95.31 82 ILE A O 1
ATOM 640 N N . ALA A 1 83 ? -5.908 3.108 10.952 1.00 93.00 83 ALA A N 1
ATOM 641 C CA . ALA A 1 83 ? -6.496 2.608 12.193 1.00 93.00 83 ALA A CA 1
ATOM 642 C C . ALA A 1 83 ? -6.077 1.149 12.461 1.00 93.00 83 ALA A C 1
ATOM 644 O O . ALA A 1 83 ? -5.628 0.828 13.565 1.00 93.00 83 ALA A O 1
ATOM 645 N N . GLN A 1 84 ? -6.114 0.294 11.433 1.00 93.12 84 GLN A N 1
ATOM 646 C CA . GLN A 1 84 ? -5.669 -1.101 11.505 1.00 93.12 84 GLN A CA 1
ATOM 647 C C . GLN A 1 84 ? -4.185 -1.214 11.904 1.00 93.12 84 GLN A C 1
ATOM 649 O O . GLN A 1 84 ? -3.859 -1.921 12.858 1.00 93.12 84 GLN A O 1
ATOM 654 N N . ILE A 1 85 ? -3.290 -0.458 11.254 1.00 93.19 85 ILE A N 1
ATOM 655 C CA . ILE A 1 85 ? -1.844 -0.441 11.553 1.00 93.19 85 ILE A CA 1
ATOM 656 C C . ILE A 1 85 ? -1.561 0.019 12.993 1.00 93.19 85 ILE A C 1
ATOM 658 O O . ILE A 1 85 ? -0.645 -0.490 13.643 1.00 93.19 85 ILE A O 1
ATOM 662 N N . LYS A 1 86 ? -2.353 0.954 13.539 1.00 92.81 86 LYS A N 1
ATOM 663 C CA . LYS A 1 86 ? -2.238 1.358 14.951 1.00 92.81 86 LYS A CA 1
ATOM 664 C C . LYS A 1 86 ? -2.636 0.219 15.894 1.00 92.81 86 LYS A C 1
ATOM 666 O O . LYS A 1 86 ? -1.882 -0.073 16.821 1.00 92.81 86 LYS A O 1
ATOM 671 N N . ALA A 1 87 ? -3.760 -0.451 15.629 1.00 91.69 87 ALA A N 1
ATOM 672 C CA . ALA A 1 87 ? -4.256 -1.563 16.444 1.00 91.69 87 ALA A CA 1
ATOM 673 C C . ALA A 1 87 ? -3.303 -2.776 16.462 1.00 91.69 87 ALA A C 1
ATOM 675 O O . ALA A 1 87 ? -3.160 -3.435 17.493 1.00 91.69 87 ALA A O 1
ATOM 676 N N . MET A 1 88 ? -2.581 -3.039 15.365 1.00 92.69 88 MET A N 1
ATOM 677 C CA . MET A 1 88 ? -1.585 -4.122 15.287 1.00 92.69 88 MET A CA 1
ATOM 678 C C . MET A 1 88 ? -0.509 -4.050 16.377 1.00 92.69 88 MET A C 1
ATOM 680 O O . MET A 1 88 ? -0.072 -5.091 16.865 1.00 92.69 88 MET A O 1
ATOM 684 N N . ARG A 1 89 ? -0.110 -2.841 16.801 1.00 89.56 89 ARG A N 1
ATOM 685 C CA . ARG A 1 89 ? 0.879 -2.648 17.878 1.00 89.56 89 ARG A CA 1
ATOM 686 C C . ARG A 1 89 ? 0.402 -3.219 19.215 1.00 89.56 89 ARG A C 1
ATOM 688 O O . ARG A 1 89 ? 1.221 -3.689 19.995 1.00 89.56 89 ARG A O 1
ATOM 695 N N . GLU A 1 90 ? -0.896 -3.145 19.482 1.00 91.19 90 GLU A N 1
ATOM 696 C CA . GLU A 1 90 ? -1.508 -3.595 20.738 1.00 91.19 90 GLU A CA 1
ATOM 697 C C . GLU A 1 90 ? -1.835 -5.093 20.712 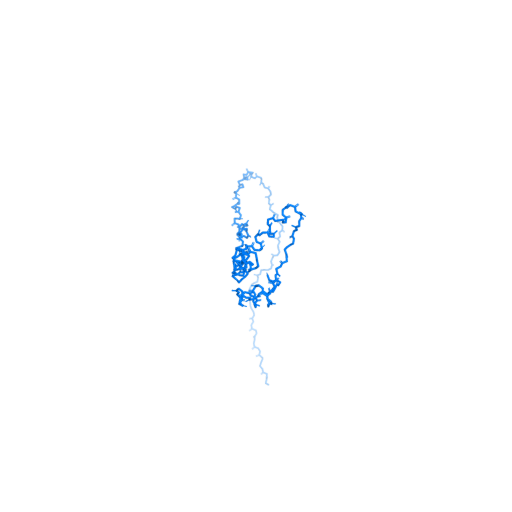1.00 91.19 90 GLU A C 1
ATOM 699 O O . GLU A 1 90 ? -1.884 -5.734 21.758 1.00 91.19 90 GLU A O 1
ATOM 704 N N . GLN A 1 91 ? -2.044 -5.650 19.516 1.00 90.06 91 GLN A N 1
ATOM 705 C CA . GLN A 1 91 ? -2.457 -7.041 19.294 1.00 90.06 91 GLN A CA 1
ATOM 706 C C . GLN A 1 91 ? -1.299 -7.974 18.889 1.00 90.06 91 GLN A C 1
ATOM 708 O O . GLN A 1 91 ? -1.531 -9.153 18.640 1.00 90.06 91 GLN A O 1
ATOM 713 N N . GLU A 1 92 ? -0.071 -7.451 18.788 1.00 89.62 92 GLU A N 1
ATOM 714 C CA . GLU A 1 92 ? 1.145 -8.159 18.335 1.00 89.62 92 GLU A CA 1
ATOM 715 C C . GLU A 1 92 ? 1.026 -8.808 16.934 1.00 89.62 92 GLU A C 1
ATOM 717 O O . GLU A 1 92 ? 1.763 -9.730 16.580 1.00 89.62 92 GLU A O 1
ATOM 722 N N . VAL A 1 93 ? 0.117 -8.295 16.098 1.00 93.19 93 VAL A N 1
ATOM 723 C CA . VAL A 1 93 ? -0.113 -8.771 14.726 1.00 93.19 93 VAL A CA 1
ATOM 724 C C . VAL A 1 93 ? 0.897 -8.130 13.769 1.00 93.19 93 VAL A C 1
ATOM 726 O O . VAL A 1 93 ? 1.159 -6.933 13.842 1.00 93.19 93 VAL A O 1
ATOM 729 N N . GLN A 1 94 ? 1.449 -8.917 12.840 1.00 93.44 94 GLN A N 1
ATOM 730 C CA . GLN A 1 94 ? 2.464 -8.469 11.867 1.00 93.44 94 GLN A CA 1
ATOM 731 C C . GLN A 1 94 ? 1.955 -8.412 10.415 1.00 93.44 94 GLN A C 1
ATOM 733 O O . GLN A 1 94 ? 2.693 -8.010 9.520 1.00 93.44 94 GLN A O 1
ATOM 738 N N . THR A 1 95 ? 0.694 -8.784 10.178 1.00 93.56 95 THR A N 1
ATOM 739 C CA . THR A 1 95 ? 0.078 -8.874 8.846 1.00 93.56 95 THR A CA 1
ATOM 740 C C . THR A 1 95 ? -1.140 -7.955 8.759 1.00 93.56 95 THR A C 1
ATOM 742 O O . THR A 1 95 ? -2.025 -8.043 9.609 1.00 93.56 95 THR A O 1
ATOM 745 N N . ILE A 1 96 ? -1.211 -7.118 7.720 1.00 93.69 96 ILE A N 1
ATOM 746 C CA . ILE A 1 96 ? -2.444 -6.418 7.320 1.00 93.69 96 ILE A CA 1
ATOM 747 C C . ILE A 1 96 ? -3.188 -7.210 6.246 1.00 93.69 96 ILE A C 1
ATOM 749 O O . ILE A 1 96 ? -2.575 -7.926 5.455 1.00 93.69 96 ILE A O 1
ATOM 753 N N . TYR A 1 97 ? -4.505 -7.030 6.193 1.00 93.88 97 TYR A N 1
ATOM 754 C CA . TYR A 1 97 ? -5.328 -7.445 5.060 1.00 93.88 97 TYR A CA 1
ATOM 755 C C . TYR A 1 97 ? -5.778 -6.192 4.315 1.00 93.88 97 TYR A C 1
ATOM 757 O O . TYR A 1 97 ? -6.346 -5.290 4.925 1.00 93.88 97 TYR A O 1
ATOM 765 N N . VAL A 1 98 ? -5.511 -6.152 3.012 1.00 95.44 98 VAL A N 1
ATOM 766 C CA . VAL A 1 98 ? -5.884 -5.057 2.112 1.00 95.44 98 VAL A CA 1
ATOM 767 C C . VAL A 1 98 ? -6.891 -5.604 1.112 1.00 95.44 98 VAL A C 1
ATOM 769 O O . VAL A 1 98 ? -6.638 -6.645 0.505 1.00 95.44 98 VAL A O 1
ATOM 772 N N . ASP A 1 99 ? -8.030 -4.930 0.954 1.00 96.00 99 ASP A N 1
ATOM 773 C CA . ASP A 1 99 ? -9.009 -5.319 -0.059 1.00 96.00 99 ASP A CA 1
ATOM 774 C C . ASP A 1 99 ? -8.549 -4.825 -1.437 1.00 96.00 99 ASP A C 1
ATOM 776 O O . ASP A 1 99 ? -8.246 -3.643 -1.632 1.00 96.00 99 ASP A O 1
ATOM 780 N N . PHE A 1 100 ? -8.506 -5.736 -2.407 1.00 95.94 100 PHE A N 1
ATOM 781 C CA . PHE A 1 100 ? -8.146 -5.417 -3.783 1.00 95.94 100 PHE A CA 1
ATOM 782 C C . PHE A 1 100 ? -9.189 -4.514 -4.461 1.00 95.94 100 PHE A C 1
ATOM 784 O O . PHE A 1 100 ? -8.829 -3.717 -5.321 1.00 95.94 100 PHE A O 1
ATOM 791 N N . ALA A 1 101 ? -10.461 -4.569 -4.048 1.00 95.50 101 ALA A N 1
ATOM 792 C CA . ALA A 1 101 ? -11.495 -3.666 -4.548 1.00 95.50 101 ALA A CA 1
ATOM 793 C C . ALA A 1 101 ? -11.230 -2.206 -4.143 1.00 95.50 101 ALA A C 1
ATOM 795 O O . ALA A 1 101 ? -11.449 -1.304 -4.948 1.00 95.50 101 ALA A O 1
ATOM 796 N N . HIS A 1 102 ? -10.701 -1.969 -2.935 1.00 95.19 102 HIS A N 1
ATOM 797 C CA . HIS A 1 102 ? -10.295 -0.631 -2.488 1.00 95.19 102 HIS A CA 1
ATOM 798 C C . HIS A 1 102 ? -9.100 -0.108 -3.292 1.00 95.19 102 HIS A C 1
ATOM 800 O O . HIS A 1 102 ? -9.076 1.063 -3.662 1.00 95.19 102 HIS A O 1
ATOM 806 N N . LEU A 1 103 ? -8.126 -0.979 -3.579 1.00 95.19 103 LEU A N 1
ATOM 807 C CA . LEU A 1 103 ? -6.954 -0.640 -4.386 1.00 95.19 103 LEU A CA 1
ATOM 808 C C . LEU A 1 103 ? -7.355 -0.275 -5.824 1.00 95.19 103 LEU A C 1
ATOM 810 O O . LEU A 1 103 ? -6.967 0.781 -6.314 1.00 95.19 103 LEU A O 1
ATOM 814 N N . LEU A 1 104 ? -8.186 -1.108 -6.457 1.00 96.12 104 LEU A N 1
ATOM 815 C CA . LEU A 1 104 ? -8.709 -0.890 -7.808 1.00 96.12 104 LEU A CA 1
ATOM 816 C C . LEU A 1 104 ? -9.537 0.403 -7.900 1.00 96.12 104 LEU A C 1
ATOM 818 O O . LEU A 1 104 ? -9.365 1.180 -8.829 1.00 96.12 104 LEU A O 1
ATOM 822 N N . ALA A 1 105 ? -10.393 0.677 -6.910 1.00 94.12 105 ALA A N 1
ATOM 823 C CA . ALA A 1 105 ? -11.185 1.907 -6.867 1.00 94.12 105 ALA A CA 1
ATOM 824 C C . ALA A 1 105 ? -10.343 3.186 -6.673 1.00 94.12 105 ALA A C 1
ATOM 826 O O . ALA A 1 105 ? -10.816 4.276 -6.999 1.00 94.12 105 ALA A O 1
ATOM 827 N N . ALA A 1 106 ? -9.126 3.068 -6.131 1.00 93.31 106 ALA A N 1
ATOM 828 C CA . ALA A 1 106 ? -8.216 4.189 -5.912 1.00 93.31 106 ALA A CA 1
ATOM 829 C C . ALA A 1 106 ? -7.273 4.436 -7.103 1.00 93.31 106 ALA A C 1
ATOM 831 O O . ALA A 1 106 ? -7.077 5.591 -7.486 1.00 93.31 106 ALA A O 1
ATOM 832 N N . ASP A 1 107 ? -6.685 3.377 -7.670 1.00 95.75 107 ASP A N 1
ATOM 833 C CA . ASP A 1 107 ? -5.758 3.451 -8.803 1.00 95.75 107 ASP A CA 1
ATOM 834 C C . ASP A 1 107 ? -5.729 2.123 -9.594 1.00 95.75 107 ASP A C 1
ATOM 836 O O . ASP A 1 107 ? -5.110 1.134 -9.185 1.00 95.75 107 ASP A O 1
ATOM 840 N N . ASP A 1 108 ? -6.384 2.122 -10.761 1.00 96.06 108 ASP A N 1
ATOM 841 C CA . ASP A 1 108 ? -6.430 0.983 -11.690 1.00 96.06 108 ASP A CA 1
ATOM 842 C C . ASP A 1 108 ? -5.029 0.522 -12.139 1.00 96.06 108 ASP A C 1
ATOM 844 O O . ASP A 1 108 ? -4.785 -0.678 -12.281 1.00 96.06 108 ASP A O 1
ATOM 848 N N . LEU A 1 109 ? -4.094 1.456 -12.359 1.00 95.44 109 LEU A N 1
ATOM 849 C CA . LEU A 1 109 ? -2.752 1.156 -12.867 1.00 95.44 109 LEU A CA 1
ATOM 850 C C . LEU A 1 109 ? -1.886 0.517 -11.778 1.00 95.44 109 LEU A C 1
ATOM 852 O O . LEU A 1 109 ? -1.142 -0.429 -12.052 1.00 95.44 109 LEU A O 1
ATOM 856 N N . LEU A 1 110 ? -1.996 1.001 -10.541 1.00 95.75 110 LEU A N 1
ATOM 857 C CA . LEU A 1 110 ? -1.351 0.390 -9.381 1.00 95.75 110 LEU A CA 1
ATOM 858 C C . LEU A 1 110 ? -1.880 -1.034 -9.149 1.00 95.75 110 LEU A C 1
ATOM 860 O O . LEU A 1 110 ? -1.088 -1.961 -8.960 1.00 95.75 110 LEU A O 1
ATOM 864 N N . ALA A 1 111 ? -3.202 -1.222 -9.220 1.00 96.81 111 ALA A N 1
ATOM 865 C CA . ALA A 1 111 ? -3.844 -2.526 -9.080 1.00 96.81 111 ALA A CA 1
ATOM 866 C C . ALA A 1 111 ? -3.416 -3.512 -10.187 1.00 96.81 111 ALA A C 1
ATOM 868 O O . ALA A 1 111 ? -3.057 -4.652 -9.884 1.00 96.81 111 ALA A O 1
ATOM 869 N N . GLU A 1 112 ? -3.384 -3.076 -11.452 1.00 96.50 112 GLU A N 1
ATOM 870 C CA . GLU A 1 112 ? -2.892 -3.880 -12.579 1.00 96.50 112 GLU A CA 1
ATOM 871 C C . GLU A 1 112 ? -1.403 -4.230 -12.423 1.00 96.50 112 GLU A C 1
ATOM 873 O O . GLU A 1 112 ? -1.009 -5.380 -12.636 1.00 96.50 112 GLU A O 1
ATOM 878 N N . THR A 1 113 ? -0.572 -3.272 -12.002 1.00 96.06 113 THR A N 1
ATOM 879 C CA . THR A 1 113 ? 0.871 -3.493 -11.821 1.00 96.06 113 THR A CA 1
ATOM 880 C C . THR A 1 113 ? 1.138 -4.518 -10.719 1.00 96.06 113 THR A C 1
ATOM 882 O O . THR A 1 113 ? 1.905 -5.455 -10.932 1.00 96.06 113 THR A O 1
ATOM 885 N N . ILE A 1 114 ? 0.459 -4.403 -9.572 1.00 95.25 114 ILE A N 1
ATOM 886 C CA . ILE A 1 114 ? 0.570 -5.367 -8.466 1.00 95.25 114 ILE A CA 1
ATOM 887 C C . ILE A 1 114 ? 0.046 -6.751 -8.876 1.00 95.25 114 ILE A C 1
ATOM 889 O O . ILE A 1 114 ? 0.626 -7.759 -8.479 1.00 95.25 114 ILE A O 1
ATOM 893 N N . MET A 1 115 ? -1.012 -6.828 -9.691 1.00 95.56 115 MET A N 1
ATOM 894 C CA . MET A 1 115 ? -1.539 -8.104 -10.187 1.00 95.56 115 MET A CA 1
ATOM 895 C C . MET A 1 115 ? -0.564 -8.811 -11.143 1.00 95.56 115 MET A C 1
ATOM 897 O O . MET A 1 115 ? -0.411 -10.031 -11.064 1.00 95.56 115 MET A O 1
ATOM 901 N N . ASN A 1 116 ? 0.090 -8.064 -12.036 1.00 96.44 116 ASN A N 1
ATOM 902 C CA . ASN A 1 116 ? 0.985 -8.623 -13.051 1.00 96.44 116 ASN A CA 1
ATOM 903 C C . ASN A 1 116 ? 2.395 -8.933 -12.508 1.00 96.44 116 ASN A C 1
ATOM 905 O O . ASN A 1 116 ? 2.986 -9.942 -12.887 1.00 96.44 116 ASN A O 1
ATOM 909 N N . GLU A 1 117 ? 2.922 -8.104 -11.600 1.00 94.81 117 GLU A N 1
ATOM 910 C CA . GLU A 1 117 ? 4.328 -8.125 -11.157 1.00 94.81 117 GLU A CA 1
ATOM 911 C C . GLU A 1 117 ? 4.486 -8.420 -9.645 1.00 94.81 117 GLU A C 1
ATOM 913 O O . GLU A 1 117 ? 5.478 -8.039 -9.031 1.00 94.81 117 GLU A O 1
ATOM 918 N N . PHE A 1 118 ? 3.528 -9.126 -9.028 1.00 94.56 118 PHE A N 1
ATOM 919 C CA . PHE A 1 118 ? 3.408 -9.328 -7.568 1.00 94.56 118 PHE A CA 1
ATOM 920 C C . PHE A 1 118 ? 4.683 -9.766 -6.807 1.00 94.56 118 PHE A C 1
ATOM 922 O O . PHE A 1 118 ? 4.826 -9.467 -5.624 1.00 94.56 118 PHE A O 1
ATOM 929 N N . TYR A 1 119 ? 5.579 -10.527 -7.444 1.00 94.44 119 TYR A N 1
ATOM 930 C CA . TYR A 1 119 ? 6.769 -11.117 -6.804 1.00 94.44 119 TYR A CA 1
ATOM 931 C C . TYR A 1 119 ? 8.062 -10.298 -6.953 1.00 94.44 119 TYR A C 1
ATOM 933 O O . TYR A 1 119 ? 9.119 -10.776 -6.532 1.00 94.44 119 TYR A O 1
ATOM 941 N N . ARG A 1 120 ? 7.993 -9.138 -7.607 1.00 88.94 120 ARG A N 1
ATOM 942 C CA . ARG A 1 120 ? 9.143 -8.309 -7.978 1.00 88.94 120 ARG A CA 1
ATOM 943 C C . ARG A 1 120 ? 9.653 -7.440 -6.826 1.00 88.94 120 ARG A C 1
ATOM 945 O O . ARG A 1 120 ? 10.895 -7.368 -6.704 1.00 88.94 120 ARG A O 1
#